Protein AF-A0A356ATK9-F1 (afdb_monomer_lite)

Radius of gyration: 14.43 Å; chains: 1; bounding box: 37×27×36 Å

Secondary structure (DSSP, 8-state):
--TT-STT---HHHHHHHHHHHT---------HHHHHHHTTT-HHHHTT------PPPPGGG-

Foldseek 3Di:
DDPPPPPDPPVVVVVCVVCLLVVVDDDDDDDDPVCCVVPQVVDPVNVVRDDDDDDDDDDPVPD

pLDDT: mean 77.53, std 15.91, range [37.59, 93.06]

Sequence (63 aa):
IGAGAAEGSIDASSIMKPSLARGELQVVGATTLDEYRKHIEKDAALERRFQPVTVGEPSEESS

Structure (mmCIF, N/CA/C/O backbone):
data_AF-A0A356ATK9-F1
#
_entry.id   AF-A0A356ATK9-F1
#
loop_
_atom_site.group_PDB
_atom_site.id
_atom_site.type_symbol
_atom_site.label_atom_id
_atom_site.label_alt_id
_atom_site.label_comp_id
_atom_site.label_asym_id
_atom_site.label_entity_id
_atom_site.label_seq_id
_atom_site.pdbx_PDB_ins_code
_atom_site.Cartn_x
_atom_site.Cartn_y
_atom_site.Cartn_z
_atom_site.occupancy
_atom_site.B_iso_or_equiv
_atom_site.auth_seq_id
_atom_site.auth_comp_id
_atom_site.auth_asym_id
_atom_site.auth_atom_id
_atom_site.pdbx_PDB_model_num
ATOM 1 N N . ILE A 1 1 ? 1.710 12.152 5.570 1.00 38.69 1 ILE A N 1
ATOM 2 C CA . ILE A 1 1 ? 3.033 12.462 6.185 1.00 38.69 1 ILE A CA 1
ATOM 3 C C . ILE A 1 1 ? 3.274 11.529 7.372 1.00 38.69 1 ILE A C 1
ATOM 5 O O . ILE A 1 1 ? 3.245 11.945 8.521 1.00 38.69 1 ILE A O 1
ATOM 9 N N . GLY A 1 2 ? 3.423 10.235 7.088 1.00 37.59 2 GLY A N 1
ATOM 10 C CA . GLY A 1 2 ? 3.734 9.209 8.086 1.00 37.59 2 GLY A CA 1
ATOM 11 C C . GLY A 1 2 ? 5.235 9.119 8.367 1.00 37.59 2 GLY A C 1
ATO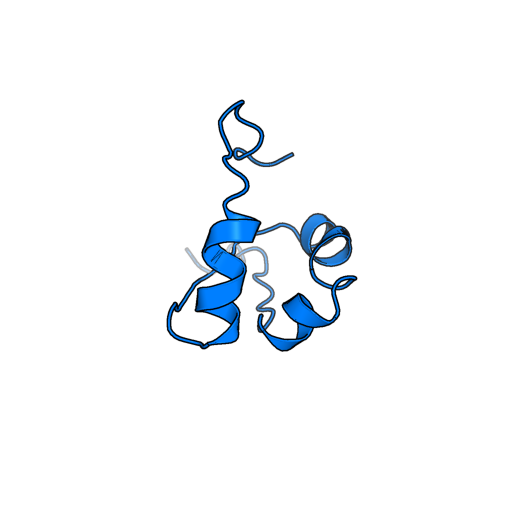M 12 O O . GLY A 1 2 ? 6.046 9.552 7.550 1.00 37.59 2 GLY A O 1
ATOM 13 N N . ALA A 1 3 ? 5.579 8.556 9.525 1.00 48.59 3 ALA A N 1
ATOM 14 C CA . ALA A 1 3 ? 6.889 8.489 10.186 1.00 48.59 3 ALA A CA 1
ATOM 15 C C . ALA A 1 3 ? 8.027 7.737 9.439 1.00 48.59 3 ALA A C 1
ATOM 17 O O . ALA A 1 3 ? 8.828 7.046 10.059 1.00 48.59 3 ALA A O 1
ATOM 18 N N . GLY A 1 4 ? 8.109 7.859 8.112 1.00 45.75 4 GLY A N 1
ATOM 19 C CA . GLY A 1 4 ? 9.162 7.293 7.260 1.00 45.75 4 GLY A CA 1
ATOM 20 C C . GLY A 1 4 ? 9.937 8.329 6.440 1.00 45.75 4 GLY A C 1
ATOM 21 O O . GLY A 1 4 ? 10.869 7.963 5.738 1.00 45.75 4 GLY A O 1
ATOM 22 N N . ALA A 1 5 ? 9.598 9.619 6.540 1.00 46.72 5 ALA A N 1
ATOM 23 C CA . ALA A 1 5 ? 10.340 10.711 5.897 1.00 46.72 5 ALA A CA 1
ATOM 24 C C . ALA A 1 5 ? 11.596 11.130 6.694 1.00 46.72 5 ALA A C 1
ATOM 26 O O . ALA A 1 5 ? 11.985 12.295 6.677 1.00 46.72 5 ALA A O 1
ATOM 27 N N . ALA A 1 6 ? 12.195 10.201 7.444 1.00 46.25 6 ALA A N 1
ATOM 28 C CA . ALA A 1 6 ? 13.461 10.433 8.126 1.00 46.25 6 ALA A CA 1
ATOM 29 C C . ALA A 1 6 ? 14.601 10.331 7.101 1.00 46.25 6 ALA A C 1
ATOM 31 O O . ALA A 1 6 ? 14.604 9.416 6.276 1.00 46.25 6 ALA A O 1
ATOM 32 N N . GLU A 1 7 ? 15.541 11.275 7.159 1.00 44.41 7 GLU A N 1
ATOM 33 C CA . GLU A 1 7 ? 16.731 11.472 6.309 1.00 44.41 7 GLU A CA 1
ATOM 34 C C . GLU A 1 7 ? 17.700 10.270 6.279 1.00 44.41 7 GLU A C 1
ATOM 36 O O . GLU A 1 7 ? 18.855 10.340 6.689 1.00 44.41 7 GLU A O 1
ATOM 41 N N . GLY A 1 8 ? 17.225 9.127 5.807 1.00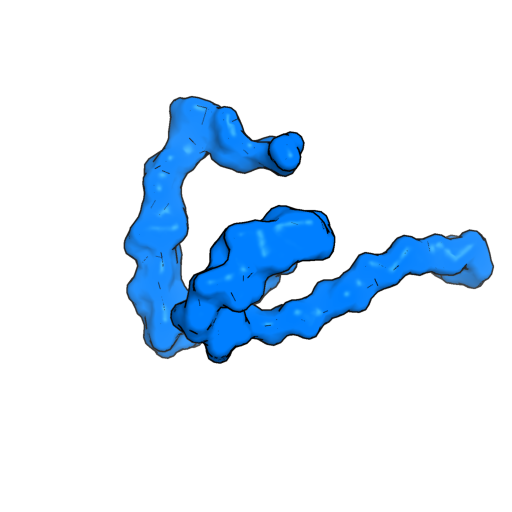 46.31 8 GLY A N 1
ATOM 42 C CA . GLY A 1 8 ? 17.951 7.865 5.869 1.00 46.31 8 GLY A CA 1
ATOM 43 C C . GLY A 1 8 ? 17.211 6.694 5.239 1.00 46.31 8 GLY A C 1
ATOM 44 O O . GLY A 1 8 ? 17.722 5.575 5.282 1.00 46.31 8 GLY A O 1
ATOM 45 N N . SER A 1 9 ? 16.046 6.916 4.617 1.00 54.56 9 SER A N 1
ATOM 46 C CA . SER A 1 9 ? 15.496 5.947 3.679 1.00 54.56 9 SER A CA 1
ATOM 47 C C . SER A 1 9 ? 16.451 5.855 2.485 1.00 54.56 9 SER A C 1
ATOM 49 O O . SER A 1 9 ? 16.253 6.495 1.452 1.00 54.56 9 SER A O 1
ATOM 51 N N . ILE A 1 10 ? 17.488 5.017 2.605 1.00 51.28 10 ILE A N 1
ATOM 52 C CA . ILE A 1 10 ? 17.963 4.223 1.468 1.00 51.28 10 ILE A CA 1
ATOM 53 C C . ILE A 1 10 ? 16.691 3.814 0.741 1.00 51.28 10 ILE A C 1
ATOM 55 O O . ILE A 1 10 ? 15.753 3.413 1.430 1.00 51.28 10 ILE A O 1
ATOM 59 N N . ASP A 1 11 ? 16.622 3.992 -0.580 1.00 67.00 11 ASP A N 1
ATOM 60 C CA . ASP A 1 11 ? 15.462 3.643 -1.399 1.00 67.00 11 ASP A CA 1
ATOM 61 C C . ASP A 1 11 ? 15.131 2.152 -1.212 1.00 67.00 11 ASP A C 1
ATOM 63 O O . ASP A 1 11 ? 15.465 1.294 -2.025 1.00 67.00 11 ASP A O 1
ATOM 67 N N . ALA A 1 12 ? 14.510 1.817 -0.086 1.00 63.50 12 ALA A N 1
ATOM 68 C CA . ALA A 1 12 ? 14.232 0.472 0.364 1.00 63.50 12 ALA A CA 1
ATOM 69 C C . ALA A 1 12 ? 13.223 -0.151 -0.593 1.00 63.50 12 ALA A C 1
ATOM 71 O O . ALA A 1 12 ? 13.203 -1.365 -0.764 1.00 63.50 12 ALA A O 1
ATOM 72 N N . SER A 1 13 ? 12.463 0.694 -1.303 1.00 64.00 13 SER A N 1
ATOM 73 C CA . SER A 1 13 ? 11.652 0.291 -2.437 1.00 64.00 13 SER A CA 1
ATOM 74 C C . SER A 1 13 ? 12.507 -0.388 -3.513 1.00 64.00 13 SER A C 1
ATOM 76 O O . SER A 1 13 ? 12.147 -1.476 -3.949 1.00 64.00 13 SER A O 1
ATOM 78 N N . SER A 1 14 ? 13.661 0.173 -3.901 1.00 65.62 14 SER A N 1
ATOM 79 C CA . SER A 1 14 ? 14.555 -0.431 -4.906 1.00 65.62 14 SER A CA 1
ATOM 80 C C . SER A 1 14 ? 15.139 -1.774 -4.462 1.00 65.62 14 SER A C 1
ATOM 82 O O . SER A 1 14 ? 15.270 -2.681 -5.282 1.00 65.62 14 SER A O 1
ATOM 84 N N . ILE A 1 15 ? 15.411 -1.933 -3.165 1.00 71.81 15 ILE A N 1
ATOM 85 C CA . ILE A 1 15 ? 15.970 -3.166 -2.593 1.00 71.81 15 ILE A CA 1
ATOM 86 C C . ILE A 1 15 ? 14.892 -4.253 -2.456 1.00 71.81 15 ILE A C 1
ATOM 88 O O . ILE A 1 15 ? 15.163 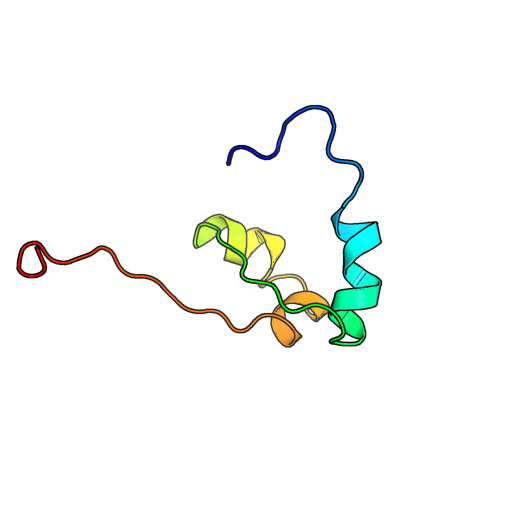-5.428 -2.692 1.00 71.81 15 ILE A O 1
ATOM 92 N N . MET A 1 16 ? 13.658 -3.878 -2.111 1.00 71.56 16 MET A N 1
ATOM 93 C CA . MET A 1 16 ? 12.560 -4.818 -1.847 1.00 71.56 16 MET A CA 1
ATOM 94 C C . MET A 1 16 ? 11.791 -5.222 -3.114 1.00 71.56 16 MET A C 1
ATOM 96 O O . MET A 1 16 ? 11.262 -6.332 -3.177 1.00 71.56 16 MET A O 1
ATOM 100 N N . LYS A 1 17 ? 11.758 -4.368 -4.149 1.00 76.25 17 LYS A N 1
ATOM 101 C CA . LYS A 1 17 ? 11.058 -4.618 -5.427 1.00 76.25 17 LYS A CA 1
ATOM 102 C C . LYS A 1 17 ? 11.395 -5.980 -6.061 1.00 76.25 17 LYS A C 1
ATOM 104 O O . LYS A 1 17 ? 10.452 -6.685 -6.424 1.00 76.25 17 LYS A O 1
ATOM 109 N N . PRO A 1 18 ? 12.672 -6.408 -6.175 1.00 81.94 18 PRO A N 1
ATOM 110 C CA . PRO A 1 18 ? 13.003 -7.704 -6.769 1.00 81.94 18 PRO A CA 1
ATOM 111 C C . PRO A 1 18 ? 12.436 -8.892 -5.980 1.00 81.94 18 PRO A C 1
ATOM 113 O O . PRO A 1 18 ? 11.867 -9.806 -6.574 1.00 81.94 18 PRO A O 1
ATOM 116 N N . SER A 1 19 ? 12.557 -8.875 -4.651 1.00 82.94 19 SER A N 1
ATOM 117 C CA . SER A 1 19 ? 12.098 -9.970 -3.783 1.00 82.94 19 SER A CA 1
ATOM 118 C C . SER A 1 19 ? 10.571 -10.041 -3.698 1.00 82.94 19 SER A C 1
ATOM 120 O O . SER A 1 19 ? 10.003 -11.133 -3.708 1.00 82.94 19 SER A O 1
ATOM 122 N N . LEU A 1 20 ? 9.895 -8.886 -3.713 1.00 77.19 20 LEU A N 1
ATOM 123 C CA . LEU A 1 20 ? 8.435 -8.796 -3.820 1.00 77.19 20 LEU A CA 1
ATOM 124 C C . LEU A 1 20 ? 7.930 -9.324 -5.171 1.00 77.19 20 LEU A C 1
ATOM 126 O O . LEU A 1 20 ? 6.934 -10.044 -5.226 1.00 77.19 20 LEU A O 1
ATOM 130 N N . ALA A 1 21 ? 8.630 -9.027 -6.270 1.00 79.31 21 ALA A N 1
ATOM 131 C CA . ALA A 1 21 ? 8.259 -9.518 -7.598 1.00 79.31 21 ALA A CA 1
ATOM 132 C C . ALA A 1 21 ? 8.402 -11.045 -7.732 1.00 79.31 21 ALA A C 1
ATOM 134 O O . ALA A 1 21 ? 7.585 -11.675 -8.414 1.00 79.31 21 ALA A O 1
ATOM 135 N N . ARG A 1 22 ? 9.409 -11.638 -7.072 1.00 86.00 22 ARG A N 1
ATOM 136 C CA . ARG A 1 22 ? 9.633 -13.094 -7.030 1.00 86.00 22 ARG A CA 1
ATOM 137 C C . ARG A 1 22 ? 8.744 -13.830 -6.021 1.00 86.00 22 ARG A C 1
ATOM 139 O O . ARG A 1 22 ? 8.634 -15.046 -6.112 1.00 86.00 22 ARG A O 1
ATOM 146 N N . GLY A 1 23 ? 8.090 -13.117 -5.101 1.00 81.94 23 GLY A N 1
ATOM 147 C CA . GLY A 1 23 ? 7.261 -13.720 -4.049 1.00 81.94 23 GLY A CA 1
ATOM 148 C C . GLY A 1 23 ? 8.065 -14.369 -2.916 1.00 81.94 23 GLY A C 1
ATOM 149 O O . GLY A 1 23 ? 7.512 -15.135 -2.136 1.00 81.94 23 GLY A O 1
ATOM 150 N N . GLU A 1 24 ? 9.362 -14.064 -2.814 1.00 87.44 24 GLU A N 1
ATOM 151 C CA . GLU A 1 24 ? 10.265 -14.588 -1.775 1.00 87.44 24 GLU A CA 1
ATOM 152 C C . GLU A 1 24 ? 10.083 -13.877 -0.427 1.00 87.44 24 GLU A C 1
ATOM 154 O O . GLU A 1 24 ? 10.548 -14.357 0.604 1.00 87.44 24 GLU A O 1
ATOM 159 N N . LEU A 1 25 ? 9.421 -12.718 -0.438 1.00 83.50 25 LEU A N 1
ATOM 160 C CA . LEU A 1 25 ? 9.182 -11.894 0.735 1.00 83.50 25 LEU A CA 1
ATOM 161 C C . LEU A 1 25 ? 7.680 -11.667 0.911 1.00 83.50 25 LEU A C 1
ATOM 163 O O . LEU A 1 25 ? 7.030 -11.075 0.049 1.00 83.50 25 LEU A O 1
ATOM 167 N N . GLN A 1 26 ? 7.148 -12.108 2.049 1.00 84.81 26 GLN A N 1
ATOM 168 C CA . GLN A 1 26 ? 5.796 -11.772 2.484 1.00 84.81 26 GLN A CA 1
ATOM 169 C C . GLN A 1 26 ? 5.845 -10.507 3.337 1.00 84.81 26 GLN A C 1
ATOM 171 O O . GLN A 1 26 ? 6.621 -10.422 4.288 1.00 84.81 26 GLN A O 1
ATOM 176 N N . VAL A 1 27 ? 5.021 -9.521 2.991 1.00 85.31 27 VAL A N 1
ATOM 177 C CA . VAL A 1 27 ? 4.951 -8.240 3.699 1.00 85.31 27 VAL A CA 1
ATOM 178 C C . VAL A 1 27 ? 3.505 -7.848 3.949 1.00 85.31 27 VAL A C 1
ATOM 180 O O . VAL A 1 27 ? 2.620 -8.158 3.153 1.00 85.31 27 VAL A O 1
ATOM 183 N N . VAL A 1 28 ? 3.287 -7.109 5.033 1.00 87.81 28 VAL A N 1
ATOM 184 C CA . VAL A 1 28 ? 2.036 -6.396 5.294 1.00 87.81 28 VAL A CA 1
ATOM 185 C C . VAL A 1 28 ? 2.368 -4.912 5.341 1.00 87.81 28 VAL A C 1
ATOM 187 O O . VAL A 1 28 ? 3.182 -4.478 6.153 1.00 87.81 28 VAL A O 1
ATOM 190 N N . GLY A 1 29 ? 1.776 -4.145 4.427 1.00 87.81 29 GLY A N 1
ATOM 191 C CA . GLY A 1 29 ? 1.889 -2.690 4.406 1.00 87.81 29 GLY A CA 1
ATOM 192 C C . GLY A 1 29 ? 0.734 -2.045 5.166 1.00 87.81 29 GLY A C 1
ATOM 193 O O . GLY A 1 29 ? -0.392 -2.532 5.105 1.00 87.81 29 GLY A O 1
ATOM 194 N N . ALA A 1 30 ? 1.007 -0.931 5.841 1.00 90.44 30 ALA A N 1
ATOM 195 C CA . ALA A 1 30 ? -0.009 -0.084 6.455 1.00 90.44 30 ALA A CA 1
ATOM 196 C C . ALA A 1 30 ? 0.120 1.333 5.891 1.00 90.44 30 ALA A C 1
ATOM 198 O O . ALA A 1 30 ? 1.208 1.906 5.866 1.00 90.44 30 ALA A O 1
ATOM 199 N N . THR A 1 31 ? -0.984 1.887 5.402 1.00 89.75 31 THR A N 1
ATOM 200 C CA . THR A 1 31 ? -1.043 3.237 4.836 1.00 89.75 31 THR A CA 1
ATOM 201 C C . THR A 1 31 ? -2.458 3.791 4.986 1.00 89.75 31 THR A C 1
ATOM 203 O O . THR A 1 31 ? -3.388 3.049 5.306 1.00 89.75 31 THR A O 1
ATOM 206 N N . THR A 1 32 ? -2.632 5.092 4.771 1.00 91.88 32 THR A N 1
ATOM 207 C CA . THR A 1 32 ? -3.964 5.699 4.701 1.00 91.88 32 THR A CA 1
ATOM 208 C C . THR A 1 32 ? -4.584 5.473 3.323 1.00 91.88 32 THR A C 1
ATOM 210 O O . THR A 1 32 ? -3.887 5.227 2.337 1.00 91.88 32 THR A O 1
ATOM 213 N N . LEU A 1 33 ? -5.909 5.605 3.229 1.00 90.56 33 LEU A N 1
ATOM 214 C CA . LEU A 1 33 ? -6.625 5.488 1.954 1.00 90.56 33 LEU A CA 1
ATOM 215 C C . LEU A 1 33 ? -6.115 6.486 0.901 1.00 90.56 33 LEU A C 1
ATOM 217 O O . LEU A 1 33 ? -5.994 6.142 -0.274 1.00 90.56 33 LEU A O 1
ATOM 221 N N . ASP A 1 34 ? -5.766 7.702 1.320 1.00 91.06 34 ASP A N 1
ATOM 222 C CA . ASP A 1 34 ? -5.274 8.744 0.416 1.00 91.06 34 ASP A CA 1
ATOM 223 C C . ASP A 1 34 ? -3.865 8.442 -0.105 1.00 91.06 34 ASP A C 1
ATOM 225 O O . ASP A 1 34 ? -3.570 8.641 -1.287 1.00 91.06 34 ASP A O 1
ATOM 229 N N . GLU A 1 35 ? -2.985 7.929 0.757 1.00 89.06 35 GLU A N 1
ATOM 230 C CA . GLU A 1 35 ? -1.629 7.542 0.369 1.00 89.06 35 GLU A CA 1
ATOM 231 C C . GLU A 1 35 ? -1.640 6.286 -0.519 1.00 89.06 35 GLU A C 1
ATOM 233 O O . GLU A 1 35 ? -0.894 6.255 -1.504 1.00 89.06 35 GLU A O 1
ATOM 238 N N . TYR A 1 36 ? -2.534 5.323 -0.258 1.00 88.94 36 TYR A N 1
ATOM 239 C CA . TYR A 1 36 ? -2.772 4.160 -1.122 1.00 88.94 36 TYR A CA 1
ATOM 240 C C . TYR A 1 36 ? -3.202 4.580 -2.534 1.00 88.94 36 TYR A C 1
ATOM 242 O O . TYR A 1 36 ? -2.547 4.217 -3.513 1.00 88.94 36 TYR A O 1
ATOM 250 N N . ARG A 1 37 ? -4.236 5.425 -2.642 1.00 89.94 37 ARG A N 1
ATOM 251 C CA . ARG A 1 37 ? -4.741 5.960 -3.921 1.00 89.94 37 ARG A CA 1
ATOM 252 C C . ARG A 1 37 ? -3.680 6.723 -4.702 1.00 89.94 37 ARG A C 1
ATOM 254 O O . ARG A 1 37 ? -3.651 6.707 -5.930 1.00 89.94 37 ARG A O 1
ATOM 261 N N . LYS A 1 38 ? -2.818 7.458 -3.999 1.00 88.81 38 LYS A N 1
ATOM 262 C CA . LYS A 1 38 ? -1.808 8.304 -4.636 1.00 88.81 38 LYS A CA 1
ATOM 263 C C . LYS A 1 38 ? -0.591 7.516 -5.123 1.00 88.81 38 LYS A C 1
ATOM 265 O O . LYS A 1 38 ? -0.050 7.893 -6.161 1.00 88.81 38 LYS A O 1
ATOM 270 N N . HIS A 1 39 ? -0.159 6.483 -4.400 1.00 84.94 39 HIS A N 1
ATOM 271 C CA . HIS A 1 39 ? 1.142 5.842 -4.639 1.00 84.94 39 HIS A CA 1
ATOM 272 C C . HIS A 1 39 ? 1.074 4.357 -5.011 1.00 84.94 39 HIS A C 1
ATOM 274 O O . HIS A 1 39 ? 1.992 3.882 -5.668 1.00 84.94 39 HIS A O 1
ATOM 280 N N . ILE A 1 40 ? 0.031 3.628 -4.606 1.00 87.00 40 ILE A N 1
ATOM 281 C CA . ILE A 1 40 ? -0.095 2.185 -4.865 1.00 87.00 40 ILE A CA 1
ATOM 282 C C . ILE A 1 40 ? -1.067 1.932 -6.013 1.00 87.00 40 ILE A C 1
ATOM 284 O O . ILE A 1 40 ? -0.700 1.292 -6.988 1.00 87.00 40 ILE A O 1
ATOM 288 N N . GLU A 1 41 ? -2.273 2.494 -5.939 1.00 87.75 41 GLU A N 1
ATOM 289 C CA . GLU A 1 41 ? -3.330 2.290 -6.943 1.00 87.75 41 GLU A CA 1
ATOM 290 C C . GLU A 1 41 ? -2.943 2.831 -8.329 1.00 87.75 41 GLU A C 1
ATOM 292 O O . GLU A 1 41 ? -3.341 2.298 -9.355 1.00 87.75 41 GLU A O 1
ATOM 297 N N . LYS A 1 42 ? -2.110 3.877 -8.377 1.00 87.38 42 LYS A N 1
ATOM 298 C CA . LYS A 1 42 ? -1.602 4.431 -9.643 1.00 87.38 42 LYS A CA 1
ATOM 299 C C . LYS A 1 42 ? -0.455 3.626 -10.256 1.00 87.38 42 LYS A C 1
ATOM 301 O O . LYS A 1 42 ? -0.117 3.866 -11.414 1.00 87.38 42 LYS A O 1
ATOM 306 N N . ASP A 1 43 ? 0.165 2.720 -9.502 1.00 86.81 43 ASP A N 1
ATOM 307 C CA . ASP A 1 43 ? 1.266 1.883 -9.975 1.00 86.81 43 ASP A CA 1
ATOM 308 C C . ASP A 1 43 ? 0.750 0.469 -10.269 1.00 86.81 43 ASP A C 1
ATOM 310 O O . ASP A 1 43 ? 0.576 -0.360 -9.374 1.00 86.81 43 ASP A O 1
ATOM 314 N N . ALA A 1 44 ? 0.555 0.175 -11.556 1.00 83.94 44 ALA A N 1
ATOM 315 C CA . ALA A 1 44 ? 0.019 -1.103 -12.025 1.00 83.94 44 ALA A CA 1
ATOM 316 C C . ALA A 1 44 ? 0.848 -2.330 -11.593 1.00 83.94 44 ALA A C 1
ATOM 318 O O . ALA A 1 44 ? 0.334 -3.452 -11.582 1.00 83.94 44 ALA A O 1
ATOM 319 N N . ALA A 1 45 ? 2.136 -2.169 -11.270 1.00 82.19 45 ALA A N 1
ATOM 320 C CA . ALA A 1 45 ? 2.949 -3.271 -10.770 1.00 82.19 45 ALA A CA 1
ATOM 321 C C . ALA A 1 45 ? 2.661 -3.544 -9.291 1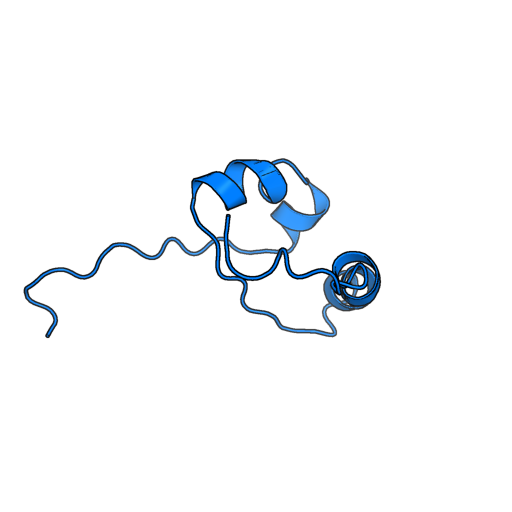.00 82.19 45 ALA A C 1
ATOM 323 O O . ALA A 1 45 ? 2.581 -4.708 -8.901 1.00 82.19 45 ALA A O 1
ATOM 324 N N . LEU A 1 46 ? 2.488 -2.499 -8.480 1.00 82.75 46 LEU A N 1
ATOM 325 C CA . LEU A 1 46 ? 2.184 -2.632 -7.054 1.00 82.75 46 LEU A CA 1
ATOM 326 C C . LEU A 1 46 ? 0.736 -3.069 -6.827 1.00 82.75 46 LEU A C 1
ATOM 328 O O . LEU A 1 46 ? 0.505 -3.977 -6.032 1.00 82.75 46 LEU A O 1
ATOM 332 N N . GLU A 1 47 ? -0.215 -2.508 -7.573 1.00 83.88 47 GLU A N 1
ATOM 333 C CA . GLU A 1 47 ? -1.637 -2.871 -7.509 1.00 83.88 47 GLU A CA 1
ATOM 334 C C . GLU A 1 47 ? -1.861 -4.378 -7.724 1.00 83.88 47 GLU A C 1
ATOM 336 O O . GLU A 1 47 ? -2.649 -5.009 -7.029 1.00 83.88 47 GLU A O 1
ATOM 341 N N . ARG A 1 48 ? -1.102 -5.003 -8.633 1.00 84.31 48 ARG A N 1
ATOM 342 C CA . ARG A 1 48 ? -1.210 -6.446 -8.921 1.00 84.31 48 ARG A CA 1
ATOM 343 C C . ARG A 1 48 ? -0.508 -7.338 -7.894 1.00 84.31 48 ARG A C 1
ATOM 345 O O . ARG A 1 48 ? -0.630 -8.559 -7.974 1.00 84.31 48 ARG A O 1
ATOM 352 N N . ARG A 1 49 ? 0.289 -6.763 -6.992 1.00 84.12 49 ARG A N 1
ATOM 353 C CA . ARG A 1 49 ? 1.112 -7.496 -6.012 1.00 84.12 49 ARG A CA 1
ATOM 354 C C . ARG A 1 49 ? 0.607 -7.339 -4.587 1.00 84.12 49 ARG A C 1
ATOM 356 O O . ARG A 1 49 ? 0.806 -8.246 -3.786 1.00 84.12 49 ARG A O 1
ATOM 363 N N . PHE A 1 50 ? -0.048 -6.226 -4.285 1.00 86.94 50 PHE A N 1
ATOM 364 C CA . PHE A 1 50 ? -0.694 -5.994 -3.004 1.00 86.94 50 PHE A CA 1
ATOM 365 C 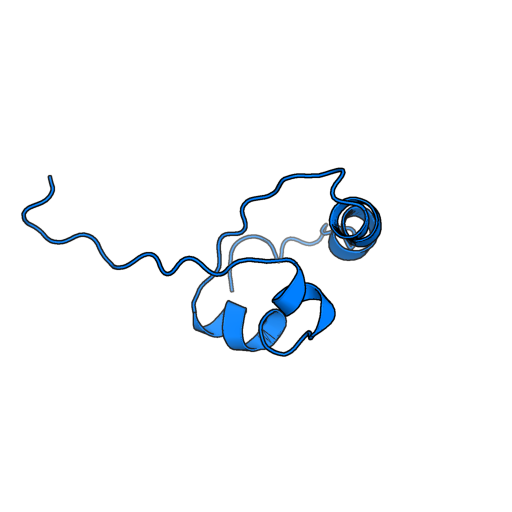C . PHE A 1 50 ? -2.188 -6.275 -3.100 1.00 86.94 50 PHE A C 1
ATOM 367 O O . PHE A 1 50 ? -2.880 -5.713 -3.939 1.00 86.94 50 PHE A O 1
ATOM 374 N N . GLN A 1 51 ? -2.696 -7.093 -2.181 1.00 89.50 51 GLN A N 1
ATOM 375 C CA . GLN A 1 51 ? -4.131 -7.216 -1.958 1.00 89.50 51 GLN A CA 1
ATOM 376 C C . GLN A 1 51 ? -4.563 -6.139 -0.948 1.00 89.50 51 GLN A C 1
ATOM 378 O O . GLN A 1 51 ? -4.113 -6.195 0.200 1.00 89.50 51 GLN A O 1
ATOM 383 N N . PRO A 1 52 ? -5.410 -5.161 -1.321 1.00 90.56 52 PRO A N 1
ATOM 384 C CA . PRO A 1 52 ? -5.906 -4.182 -0.365 1.00 90.56 52 PRO A CA 1
ATOM 385 C C . PRO A 1 52 ? -6.873 -4.837 0.627 1.00 90.56 52 PRO A C 1
ATOM 387 O O . PRO A 1 52 ? -7.777 -5.581 0.240 1.00 90.56 52 PRO A O 1
ATOM 390 N N . VAL A 1 53 ? -6.693 -4.520 1.909 1.00 93.06 53 VAL A N 1
ATOM 391 C CA . VAL A 1 53 ? -7.616 -4.861 2.997 1.00 93.06 53 VAL A CA 1
ATOM 392 C C . VAL A 1 53 ? -7.987 -3.561 3.699 1.00 93.06 53 VAL A C 1
ATOM 394 O O . VAL A 1 53 ? -7.143 -2.927 4.329 1.00 93.06 53 VAL A O 1
ATOM 397 N N . THR A 1 54 ? -9.240 -3.130 3.556 1.00 92.75 54 THR A N 1
ATOM 398 C CA . THR A 1 54 ? -9.729 -1.915 4.215 1.00 92.75 54 THR A CA 1
ATOM 399 C C . THR A 1 54 ? -10.000 -2.209 5.683 1.00 92.75 54 THR A C 1
ATOM 401 O O . THR A 1 54 ? -10.852 -3.032 6.010 1.00 92.75 54 THR A O 1
ATOM 404 N N . VAL A 1 55 ? -9.282 -1.518 6.564 1.00 91.31 55 VAL A N 1
ATOM 405 C CA . VAL A 1 55 ? -9.506 -1.573 8.009 1.00 91.31 55 VAL A CA 1
ATOM 406 C C . VAL A 1 55 ? -10.410 -0.403 8.382 1.00 91.31 55 VAL A C 1
ATOM 408 O O . VAL A 1 55 ? -10.012 0.753 8.249 1.00 91.31 55 VAL A O 1
ATOM 411 N N . GLY A 1 56 ? -11.646 -0.716 8.771 1.00 90.56 56 GLY A N 1
ATOM 412 C CA . GLY A 1 56 ? -12.593 0.267 9.292 1.00 90.56 56 GLY A CA 1
ATOM 413 C C . GLY A 1 56 ? -12.243 0.683 10.718 1.00 90.56 56 GLY A C 1
ATOM 414 O O . GLY A 1 56 ? -11.526 -0.025 11.426 1.00 90.56 56 GLY A O 1
ATOM 415 N N . GLU A 1 57 ? -12.760 1.834 11.134 1.00 89.88 57 GLU A N 1
ATOM 416 C CA . GLU A 1 57 ? -12.691 2.253 12.531 1.00 89.88 57 GLU A CA 1
ATOM 417 C C . GLU A 1 57 ? -13.453 1.244 13.413 1.00 89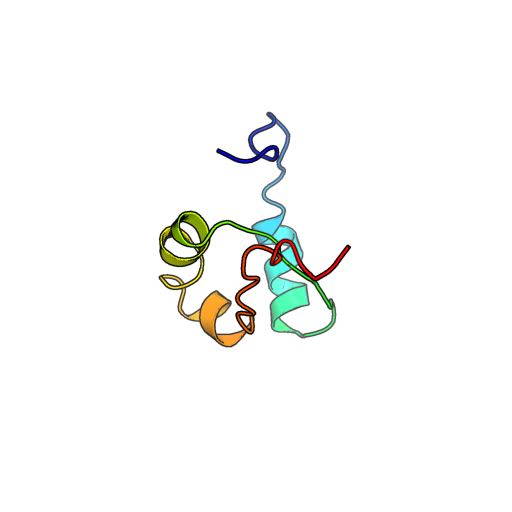.88 57 GLU A C 1
ATOM 419 O O . GLU A 1 57 ? -14.526 0.780 13.008 1.00 89.88 57 GLU A O 1
ATOM 424 N N . PRO A 1 58 ? -12.911 0.850 14.580 1.00 89.94 58 PRO A N 1
ATOM 425 C CA . PRO A 1 58 ? -13.621 -0.041 15.489 1.00 89.94 58 PRO A CA 1
ATOM 426 C C . PRO A 1 58 ? -14.913 0.615 15.991 1.00 89.94 58 PRO A C 1
ATOM 428 O O . PRO A 1 58 ? -14.940 1.805 16.293 1.00 89.94 58 PRO A O 1
ATOM 431 N N . SER A 1 59 ? -15.984 -0.170 16.116 1.00 89.75 59 SER A N 1
ATOM 432 C CA . SER A 1 59 ? -17.205 0.278 16.791 1.00 89.75 59 SER A CA 1
ATOM 433 C C . SER A 1 59 ? -17.024 0.291 18.308 1.00 89.75 59 SER A C 1
ATOM 435 O O . SER A 1 59 ? -16.333 -0.568 18.858 1.00 89.75 59 SER A O 1
ATOM 437 N N . GLU A 1 60 ? -17.711 1.208 18.991 1.00 86.31 60 GLU A N 1
ATOM 438 C CA . GLU A 1 60 ? -17.664 1.348 20.456 1.00 86.31 60 GLU A CA 1
ATOM 439 C C . GLU A 1 60 ? -18.080 0.060 21.202 1.00 86.31 60 GLU A C 1
ATOM 441 O O . GLU A 1 60 ? -17.597 -0.202 22.298 1.00 86.31 60 GLU A O 1
ATOM 446 N N . GLU A 1 61 ? -18.906 -0.794 20.584 1.00 80.25 61 GLU A N 1
ATOM 447 C CA . GLU A 1 61 ? -19.369 -2.082 21.135 1.00 80.25 61 GLU A CA 1
ATOM 448 C C . GLU A 1 61 ? -18.311 -3.205 21.155 1.00 80.25 61 GLU A C 1
ATOM 450 O O . GLU A 1 61 ? -18.595 -4.301 21.630 1.00 80.25 61 GLU A O 1
ATOM 455 N N . SER A 1 62 ? -17.103 -2.985 20.627 1.00 67.94 62 SER A N 1
ATOM 456 C CA . SER A 1 62 ? -16.098 -4.046 20.430 1.00 67.94 62 SER A CA 1
ATOM 457 C C . SER A 1 62 ? -14.958 -4.088 21.465 1.00 67.94 62 SER A C 1
ATOM 459 O O . SER A 1 62 ? -13.974 -4.787 21.217 1.00 67.94 62 SER A O 1
ATOM 461 N N . SER A 1 63 ? -15.054 -3.348 22.581 1.00 54.50 63 SER A N 1
ATOM 462 C CA . SER A 1 63 ? -14.058 -3.355 23.681 1.00 54.50 63 SER A CA 1
ATOM 463 C C . SER A 1 63 ? -14.362 -4.346 24.801 1.00 54.50 63 SER A C 1
ATOM 465 O O . SER A 1 63 ? -15.551 -4.514 25.146 1.00 54.50 63 SER A O 1
#